Protein AF-A0A7J4NWR3-F1 (afdb_monomer_lite)

Structure (mmCIF, N/CA/C/O backbone):
data_AF-A0A7J4NWR3-F1
#
_entry.id   AF-A0A7J4NWR3-F1
#
loop_
_atom_site.group_PDB
_atom_site.id
_atom_site.type_symbol
_atom_site.label_atom_id
_atom_site.label_alt_id
_atom_site.label_comp_id
_atom_site.label_asym_id
_atom_site.label_entity_id
_atom_site.label_seq_id
_atom_site.pdbx_PDB_ins_code
_atom_site.Cartn_x
_atom_site.Cartn_y
_atom_site.Cartn_z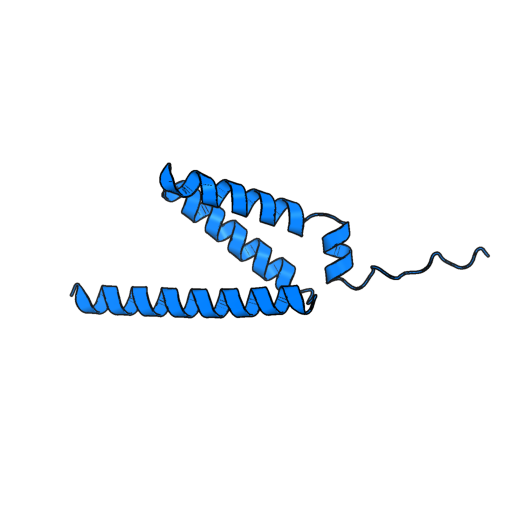
_atom_site.occupancy
_atom_site.B_iso_or_equiv
_atom_site.auth_seq_id
_atom_site.auth_comp_id
_atom_site.auth_asym_id
_atom_site.auth_atom_id
_atom_site.pdbx_PDB_model_num
ATOM 1 N N . PHE A 1 1 ? 10.598 -17.093 -27.068 1.00 61.94 1 PHE A N 1
ATOM 2 C CA . PHE A 1 1 ? 11.190 -16.691 -25.775 1.00 61.94 1 PHE A CA 1
ATOM 3 C C . PHE A 1 1 ? 10.659 -15.346 -25.273 1.00 61.94 1 PHE A C 1
ATOM 5 O O . PHE A 1 1 ? 10.063 -15.353 -24.209 1.00 61.94 1 PHE A O 1
ATOM 12 N N . TYR A 1 2 ? 10.752 -14.233 -26.015 1.00 68.56 2 TYR A N 1
ATOM 13 C CA . TYR A 1 2 ? 10.236 -12.927 -25.546 1.00 68.56 2 TYR A CA 1
ATOM 14 C C . TYR A 1 2 ? 8.706 -12.851 -25.337 1.00 68.56 2 TYR A C 1
ATOM 16 O O . TYR A 1 2 ? 8.265 -12.181 -24.411 1.00 68.56 2 TYR A O 1
ATOM 24 N N . GLY A 1 3 ? 7.905 -13.579 -26.130 1.00 80.69 3 GLY A N 1
ATOM 25 C CA . GLY A 1 3 ? 6.438 -13.602 -25.980 1.00 80.69 3 GLY A CA 1
ATOM 26 C C . GLY A 1 3 ? 5.959 -14.165 -24.634 1.00 80.69 3 GLY A C 1
ATOM 27 O O . GLY A 1 3 ? 5.205 -13.507 -23.929 1.00 80.69 3 GLY A O 1
ATOM 28 N N . ALA A 1 4 ? 6.491 -15.320 -24.219 1.00 84.75 4 ALA A N 1
ATOM 29 C CA . ALA A 1 4 ? 6.112 -15.960 -22.955 1.00 84.75 4 ALA A CA 1
ATOM 30 C C . ALA A 1 4 ? 6.481 -15.119 -21.716 1.00 84.75 4 ALA A C 1
ATOM 32 O O . ALA A 1 4 ? 5.747 -15.104 -20.735 1.00 84.75 4 ALA A O 1
ATOM 33 N N . ILE A 1 5 ? 7.601 -14.385 -21.759 1.00 90.69 5 ILE A N 1
ATOM 34 C CA . ILE A 1 5 ? 7.996 -13.475 -20.670 1.00 90.69 5 ILE A CA 1
ATOM 35 C C . ILE A 1 5 ? 7.012 -12.301 -20.575 1.00 90.69 5 ILE A C 1
ATOM 37 O O . ILE A 1 5 ? 6.591 -11.944 -19.478 1.00 90.69 5 ILE A O 1
ATOM 41 N N . GLY A 1 6 ? 6.610 -11.735 -21.718 1.00 90.19 6 GLY A N 1
ATOM 42 C CA . GLY A 1 6 ? 5.622 -10.656 -21.764 1.00 90.19 6 GLY A CA 1
ATOM 43 C C . GLY A 1 6 ? 4.259 -11.070 -21.204 1.00 90.19 6 GLY A C 1
ATOM 44 O O . GLY A 1 6 ? 3.666 -10.322 -20.433 1.00 90.19 6 GLY A O 1
ATOM 45 N N . GLU A 1 7 ? 3.793 -12.278 -21.524 1.00 91.56 7 GLU A N 1
ATOM 46 C CA . GLU A 1 7 ? 2.531 -12.826 -21.004 1.00 91.56 7 GLU A CA 1
ATOM 47 C C . GLU A 1 7 ? 2.559 -13.011 -19.481 1.00 91.56 7 GLU A C 1
ATOM 49 O O . GLU A 1 7 ? 1.603 -12.644 -18.797 1.00 91.56 7 GLU A O 1
ATOM 54 N N . ILE A 1 8 ? 3.671 -13.514 -18.933 1.00 93.88 8 ILE A N 1
ATOM 55 C CA . ILE A 1 8 ? 3.843 -13.681 -17.482 1.00 93.88 8 ILE A CA 1
ATOM 56 C C . ILE A 1 8 ? 3.839 -12.322 -16.779 1.00 93.88 8 ILE A C 1
ATOM 58 O O . ILE A 1 8 ? 3.134 -12.153 -15.785 1.00 93.88 8 ILE A O 1
ATOM 62 N N . ILE A 1 9 ? 4.587 -11.343 -17.297 1.00 92.12 9 ILE A N 1
ATOM 63 C CA . ILE A 1 9 ? 4.615 -9.988 -16.730 1.00 92.12 9 ILE A CA 1
ATOM 64 C C . ILE A 1 9 ? 3.216 -9.367 -16.778 1.00 92.12 9 ILE A C 1
ATOM 66 O O . ILE A 1 9 ? 2.755 -8.824 -15.777 1.00 92.12 9 ILE A O 1
ATOM 70 N N . GLY A 1 10 ? 2.515 -9.495 -17.908 1.00 93.12 10 GLY A N 1
ATOM 71 C CA . GLY A 1 10 ? 1.148 -9.002 -18.056 1.00 93.12 10 GLY A CA 1
ATOM 72 C C . GLY A 1 10 ? 0.192 -9.616 -17.032 1.00 93.12 10 GLY A C 1
ATOM 73 O O . GLY A 1 10 ? -0.553 -8.890 -16.375 1.00 93.12 10 GLY A O 1
ATOM 74 N N . LEU A 1 11 ? 0.25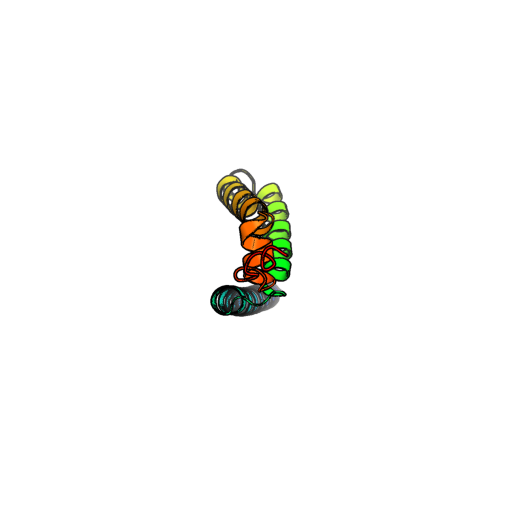4 -10.936 -16.831 1.00 95.12 11 LEU A N 1
ATOM 75 C CA . LEU A 1 11 ? -0.567 -11.619 -15.831 1.00 95.12 11 LEU A CA 1
ATOM 76 C C . LEU A 1 11 ? -0.255 -11.140 -14.406 1.00 95.12 11 LEU A C 1
ATOM 78 O O . LEU A 1 11 ? -1.177 -10.883 -13.635 1.00 95.12 11 LEU A O 1
ATOM 82 N N . LEU A 1 12 ? 1.027 -10.990 -14.061 1.00 93.44 12 LEU A N 1
ATOM 83 C CA . LEU A 1 12 ? 1.446 -10.491 -12.748 1.00 93.44 12 LEU A CA 1
ATOM 84 C C . LEU A 1 12 ? 0.927 -9.073 -12.489 1.00 93.44 12 LEU A C 1
ATOM 86 O O . LEU A 1 12 ? 0.418 -8.810 -11.403 1.00 93.44 12 LEU A O 1
ATOM 90 N N . MET A 1 13 ? 0.986 -8.190 -13.489 1.00 91.38 13 MET A N 1
ATOM 91 C CA . MET A 1 13 ? 0.450 -6.826 -13.393 1.00 91.38 13 MET A CA 1
ATOM 92 C C . MET A 1 13 ? -1.070 -6.820 -13.174 1.00 91.38 13 MET A C 1
ATOM 94 O O . MET A 1 13 ? -1.571 -6.062 -12.347 1.00 91.38 13 MET A O 1
ATOM 98 N N . VAL A 1 14 ? -1.814 -7.698 -13.859 1.00 95.94 14 VAL A N 1
ATOM 99 C CA . VAL A 1 14 ? -3.269 -7.831 -13.653 1.00 95.94 14 VAL A CA 1
ATOM 100 C C . VAL A 1 14 ? -3.581 -8.313 -12.236 1.00 95.94 14 VAL A C 1
ATOM 102 O O . VAL A 1 14 ? -4.458 -7.758 -11.577 1.00 95.94 14 VAL A O 1
ATOM 105 N N . LEU A 1 15 ? -2.857 -9.323 -11.747 1.00 95.56 15 LEU A N 1
ATOM 106 C CA . LEU A 1 15 ? -3.036 -9.836 -10.387 1.00 95.56 15 LEU A CA 1
ATOM 107 C C . LEU A 1 15 ? -2.716 -8.771 -9.334 1.00 95.56 15 LEU A C 1
ATOM 109 O O . LEU A 1 15 ? -3.471 -8.633 -8.372 1.00 95.56 15 LEU A O 1
ATOM 113 N N . LEU A 1 16 ? -1.646 -8.000 -9.537 1.00 90.56 16 LEU A N 1
ATOM 114 C CA . LEU A 1 16 ? -1.288 -6.878 -8.672 1.00 90.56 16 LEU A CA 1
ATOM 115 C C . LEU A 1 16 ? -2.432 -5.856 -8.604 1.00 90.56 16 LEU A C 1
ATOM 117 O O . LEU A 1 16 ? -2.888 -5.526 -7.512 1.00 90.56 16 LEU A O 1
ATOM 121 N N . GLY A 1 17 ? -2.975 -5.449 -9.756 1.00 92.12 17 GLY A N 1
ATOM 122 C CA . GLY A 1 17 ? -4.103 -4.518 -9.805 1.00 92.12 17 GLY A CA 1
ATOM 123 C C . GLY A 1 17 ? -5.341 -5.042 -9.070 1.00 92.12 17 GLY A C 1
ATOM 124 O O . GLY A 1 17 ? -5.988 -4.305 -8.329 1.00 92.12 17 GLY A O 1
ATOM 125 N N . VAL A 1 18 ? -5.658 -6.337 -9.195 1.00 96.12 18 VAL A N 1
ATOM 126 C CA . VAL A 1 18 ? -6.762 -6.952 -8.432 1.00 96.12 18 VAL A CA 1
ATOM 127 C C . VAL A 1 18 ? -6.511 -6.864 -6.924 1.00 96.12 18 VAL A C 1
ATOM 129 O O . VAL A 1 18 ? -7.428 -6.524 -6.173 1.00 96.12 18 VAL A O 1
ATOM 132 N N . VAL A 1 19 ? -5.284 -7.134 -6.471 1.00 93.44 19 VAL A N 1
ATOM 133 C CA . VAL A 1 19 ? -4.908 -7.001 -5.055 1.00 93.44 19 VAL A CA 1
ATOM 134 C C . VAL A 1 19 ? -5.088 -5.559 -4.580 1.00 93.44 19 VAL A C 1
ATOM 136 O O . VAL A 1 19 ? -5.682 -5.340 -3.523 1.00 93.44 19 V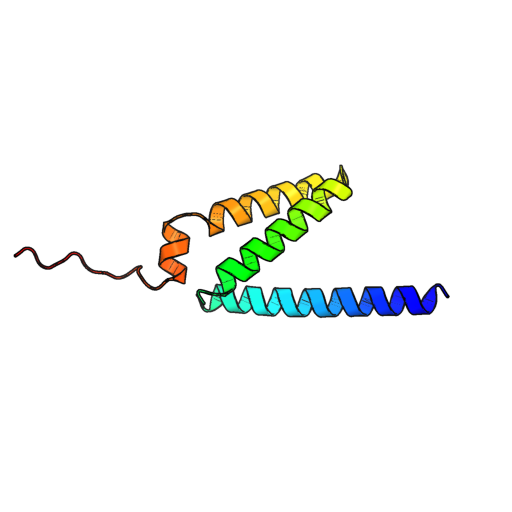AL A O 1
ATOM 139 N N . GLU A 1 20 ? -4.661 -4.572 -5.365 1.00 90.12 20 GLU A N 1
ATOM 140 C CA . GLU A 1 20 ? -4.831 -3.152 -5.037 1.00 90.12 20 GLU A CA 1
ATOM 141 C C . GLU A 1 20 ? -6.306 -2.756 -4.901 1.00 90.12 20 GLU A C 1
ATOM 143 O O . GLU A 1 20 ? -6.674 -2.091 -3.931 1.00 90.12 20 GLU A O 1
ATOM 148 N N . PHE A 1 21 ? -7.183 -3.225 -5.796 1.00 94.81 21 PHE A N 1
ATOM 149 C CA . PHE A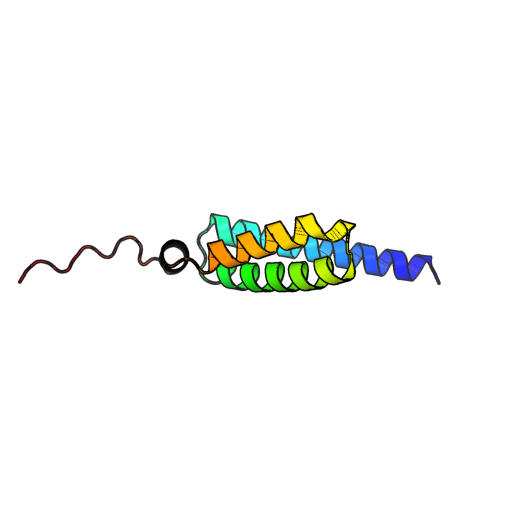 1 21 ? -8.628 -2.996 -5.676 1.00 94.81 21 PHE A CA 1
ATOM 150 C C . PHE A 1 21 ? -9.217 -3.610 -4.402 1.00 94.81 21 PHE A C 1
ATOM 152 O O . PHE A 1 21 ? -10.065 -2.994 -3.748 1.00 94.81 21 PHE A O 1
ATOM 159 N N . VAL A 1 22 ? -8.762 -4.804 -4.014 1.00 94.94 22 VAL A N 1
ATOM 160 C CA . VAL A 1 22 ? -9.181 -5.449 -2.761 1.00 94.94 22 VAL A CA 1
ATOM 161 C C . VAL A 1 22 ? -8.741 -4.620 -1.552 1.00 94.94 22 VAL A C 1
ATOM 163 O O . VAL A 1 22 ? -9.536 -4.419 -0.630 1.00 94.94 22 VAL A O 1
ATOM 166 N N . VAL A 1 23 ? -7.518 -4.082 -1.560 1.00 93.56 23 VAL A N 1
ATOM 167 C CA . VAL A 1 23 ? -7.035 -3.180 -0.501 1.00 93.56 23 VAL A CA 1
ATOM 168 C C . VAL A 1 23 ? -7.833 -1.877 -0.476 1.00 93.56 23 VAL A C 1
ATOM 170 O O . VAL A 1 23 ? -8.258 -1.454 0.599 1.00 93.56 23 VAL A O 1
ATOM 173 N N . ALA A 1 24 ? -8.125 -1.287 -1.637 1.00 92.69 24 ALA A N 1
ATOM 174 C CA . ALA A 1 24 ? -8.952 -0.087 -1.744 1.00 92.69 24 ALA A CA 1
ATOM 175 C C . ALA A 1 24 ? -10.357 -0.309 -1.159 1.00 92.69 24 ALA A C 1
ATOM 177 O O . ALA A 1 24 ? -10.846 0.507 -0.376 1.00 92.69 24 ALA A O 1
ATOM 178 N N . TRP A 1 25 ? -10.985 -1.450 -1.450 1.00 95.25 25 TRP A N 1
ATOM 179 C CA . TRP A 1 25 ? -12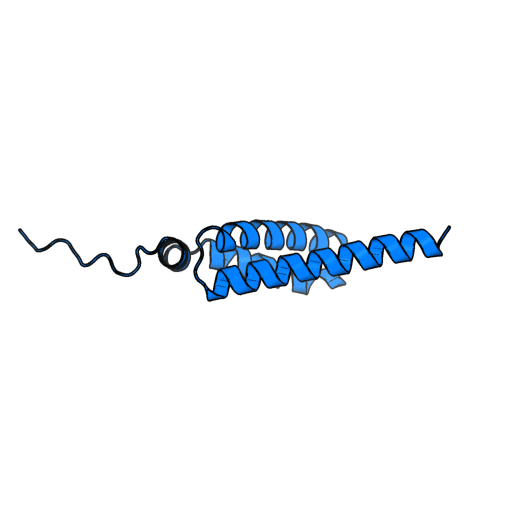.243 -1.839 -0.808 1.00 95.25 25 TRP A CA 1
ATOM 180 C C . TRP A 1 25 ? -12.096 -2.017 0.710 1.00 95.25 25 TRP A C 1
ATOM 182 O O . TRP A 1 25 ? -12.970 -1.608 1.482 1.00 95.25 25 TRP A O 1
ATOM 192 N N . GLY A 1 26 ? -10.979 -2.589 1.157 1.00 91.50 26 GLY A N 1
ATOM 193 C CA . GLY A 1 26 ? -10.637 -2.699 2.572 1.00 91.50 26 GLY A CA 1
ATOM 194 C C . GLY A 1 26 ? -10.554 -1.336 3.271 1.00 91.50 26 GLY A C 1
ATOM 195 O O . GLY A 1 26 ? -11.051 -1.198 4.390 1.00 91.50 26 GLY A O 1
ATOM 196 N N . TYR A 1 27 ? -9.997 -0.322 2.602 1.00 91.06 27 TYR A N 1
ATOM 197 C CA . TYR A 1 27 ? -9.973 1.055 3.102 1.00 91.06 27 TYR A CA 1
ATOM 198 C C . TYR A 1 27 ? -11.370 1.666 3.190 1.00 91.06 27 TYR A C 1
ATOM 200 O O . TYR A 1 27 ? -11.716 2.234 4.223 1.00 91.06 27 TYR A O 1
ATOM 208 N N . LEU A 1 28 ? -12.197 1.506 2.152 1.00 90.00 28 LEU A N 1
ATOM 209 C CA . LEU A 1 28 ? -13.571 2.026 2.139 1.00 90.00 28 LEU A CA 1
ATOM 210 C C . LEU A 1 28 ? -14.445 1.401 3.234 1.00 90.00 28 LEU A C 1
ATOM 212 O O . LEU A 1 28 ? -15.313 2.064 3.794 1.00 90.00 28 LEU A O 1
ATOM 216 N N . THR A 1 29 ? -14.203 0.130 3.553 1.00 90.94 29 THR A N 1
ATOM 217 C CA . THR A 1 29 ? -14.946 -0.617 4.579 1.00 90.94 29 THR A CA 1
ATOM 218 C C . THR A 1 29 ? -14.305 -0.567 5.968 1.00 90.94 29 THR A C 1
ATOM 220 O O . THR A 1 29 ? -14.773 -1.260 6.869 1.00 90.94 29 THR A O 1
ATOM 223 N N . GLN A 1 30 ? -13.260 0.251 6.161 1.00 86.62 30 GLN A N 1
ATOM 224 C CA . GLN A 1 30 ? -12.584 0.468 7.452 1.00 86.62 30 GLN A CA 1
ATOM 225 C C . GLN A 1 30 ? -12.042 -0.811 8.095 1.00 86.62 30 GLN A C 1
ATOM 227 O O . GLN A 1 30 ? -11.943 -0.929 9.316 1.00 86.62 30 GLN A O 1
ATOM 232 N N . LYS A 1 31 ? -11.675 -1.808 7.288 1.00 87.75 31 LYS A N 1
ATOM 233 C CA . LYS A 1 31 ? -11.215 -3.082 7.837 1.00 87.75 31 LYS A CA 1
ATOM 234 C C . LYS A 1 31 ? -9.802 -2.954 8.389 1.00 87.75 31 LYS A C 1
ATOM 236 O O . LYS A 1 31 ? -8.888 -2.543 7.679 1.00 87.75 31 LYS A O 1
ATOM 241 N N . GLY A 1 32 ? -9.594 -3.416 9.622 1.00 85.56 32 GLY A N 1
ATOM 242 C CA . GLY A 1 32 ? -8.292 -3.357 10.297 1.00 85.56 32 GLY A CA 1
ATOM 243 C C . GLY A 1 32 ? -7.130 -4.010 9.534 1.00 85.56 32 GLY A C 1
ATOM 244 O O . GLY A 1 32 ? -5.989 -3.568 9.660 1.00 85.56 32 GLY A O 1
ATOM 245 N N . TRP A 1 33 ? -7.402 -5.017 8.694 1.00 87.94 33 TRP A N 1
ATOM 246 C CA . TRP A 1 33 ? -6.380 -5.652 7.850 1.00 87.94 33 TRP A CA 1
ATOM 247 C C . TRP A 1 33 ? -5.925 -4.766 6.680 1.00 87.94 33 TRP A C 1
ATOM 249 O O . TRP A 1 33 ? -4.779 -4.879 6.248 1.00 87.94 33 TRP A O 1
ATOM 259 N N . ALA A 1 34 ? -6.780 -3.863 6.188 1.00 91.19 34 ALA A N 1
ATOM 260 C CA . ALA A 1 34 ? -6.497 -3.039 5.014 1.00 91.19 34 ALA A CA 1
ATOM 261 C C . ALA A 1 34 ? -5.336 -2.075 5.268 1.00 91.19 34 ALA A C 1
ATOM 263 O O . ALA A 1 34 ? -4.489 -1.878 4.403 1.00 91.19 34 ALA A O 1
ATOM 264 N N . ARG A 1 35 ? -5.235 -1.551 6.495 1.00 92.88 35 ARG A N 1
ATOM 265 C CA . ARG A 1 35 ? -4.100 -0.730 6.933 1.00 92.88 35 ARG A CA 1
ATOM 266 C C . ARG A 1 35 ? -2.769 -1.473 6.815 1.00 92.88 35 ARG A C 1
ATOM 268 O O . ARG A 1 35 ? -1.786 -0.899 6.358 1.00 92.88 35 ARG A O 1
ATOM 275 N N . TRP A 1 36 ? -2.731 -2.739 7.227 1.00 92.44 36 TRP A N 1
ATOM 276 C CA . TRP A 1 36 ? -1.516 -3.551 7.150 1.00 92.44 36 TRP A CA 1
ATOM 277 C C . TRP A 1 36 ? -1.165 -3.915 5.710 1.00 92.44 36 TRP A C 1
ATOM 279 O O . TRP A 1 36 ? -0.007 -3.783 5.327 1.00 92.44 36 TRP A O 1
ATOM 289 N N . ALA A 1 37 ? -2.157 -4.297 4.901 1.00 93.25 37 ALA A N 1
ATOM 290 C CA . ALA A 1 37 ? -1.949 -4.535 3.473 1.00 93.25 37 ALA A CA 1
ATOM 291 C C . ALA A 1 37 ? -1.406 -3.279 2.769 1.00 93.25 37 ALA A C 1
ATOM 293 O O . ALA A 1 37 ? -0.438 -3.355 2.020 1.00 93.25 37 ALA A O 1
ATOM 294 N N . GLY A 1 38 ? -1.962 -2.115 3.102 1.00 92.94 38 GLY A N 1
ATOM 295 C CA . GLY A 1 38 ? -1.498 -0.807 2.662 1.00 92.94 38 GLY A CA 1
ATOM 296 C C . GLY A 1 38 ? -0.051 -0.485 2.993 1.00 92.94 38 GLY A C 1
ATOM 297 O O . GLY A 1 38 ? 0.706 -0.060 2.126 1.00 92.94 38 GLY A O 1
ATOM 298 N N . LEU A 1 39 ? 0.339 -0.709 4.249 1.00 94.06 39 LEU A N 1
ATOM 299 C CA . LEU A 1 39 ? 1.715 -0.512 4.706 1.00 94.06 39 LEU A CA 1
ATOM 300 C C . LEU A 1 39 ? 2.700 -1.407 3.956 1.00 94.06 39 LEU A C 1
ATOM 302 O O . LEU A 1 39 ? 3.776 -0.948 3.586 1.00 94.06 39 LEU A O 1
ATOM 306 N N . ILE A 1 40 ? 2.331 -2.668 3.721 1.00 94.19 40 ILE A N 1
ATOM 307 C CA . ILE A 1 40 ? 3.168 -3.612 2.975 1.00 94.19 40 ILE A CA 1
ATOM 308 C C . ILE A 1 40 ? 3.314 -3.155 1.521 1.00 94.19 40 ILE A C 1
ATOM 310 O O . ILE A 1 40 ? 4.433 -3.106 1.019 1.00 94.19 40 ILE A O 1
ATOM 314 N N . LEU A 1 41 ? 2.212 -2.781 0.862 1.00 92.75 41 LEU A N 1
ATOM 315 C CA . LEU A 1 41 ? 2.243 -2.300 -0.522 1.00 92.75 41 LEU A CA 1
ATOM 316 C C . LEU A 1 41 ? 3.089 -1.032 -0.666 1.00 92.75 41 LEU A C 1
ATOM 318 O O . LEU A 1 41 ? 3.963 -0.991 -1.524 1.00 92.75 41 LEU A O 1
ATOM 322 N N . ALA A 1 42 ? 2.910 -0.048 0.217 1.00 93.25 42 ALA A N 1
ATOM 323 C CA . ALA A 1 42 ? 3.712 1.175 0.196 1.00 93.25 42 ALA A CA 1
ATOM 324 C C . ALA A 1 42 ? 5.200 0.900 0.474 1.00 93.25 42 ALA A C 1
ATOM 326 O O . ALA A 1 42 ? 6.069 1.532 -0.116 1.00 93.25 42 ALA A O 1
ATOM 327 N N . ALA A 1 43 ? 5.528 -0.070 1.336 1.00 93.31 43 ALA A N 1
ATOM 328 C CA . ALA A 1 43 ? 6.917 -0.469 1.558 1.00 93.31 43 ALA A CA 1
ATOM 329 C C . ALA A 1 43 ? 7.545 -1.111 0.308 1.00 93.31 43 ALA A C 1
ATOM 331 O O . ALA A 1 43 ? 8.707 -0.841 0.007 1.00 93.31 43 ALA A O 1
ATOM 332 N N . ILE A 1 44 ? 6.786 -1.929 -0.429 1.00 92.38 44 ILE A N 1
ATOM 333 C CA . ILE A 1 44 ? 7.227 -2.507 -1.707 1.00 92.38 44 ILE A CA 1
ATOM 334 C C . ILE A 1 44 ? 7.430 -1.397 -2.748 1.00 92.38 44 ILE A C 1
ATOM 336 O O . ILE A 1 44 ? 8.494 -1.348 -3.367 1.00 92.38 44 ILE A O 1
ATOM 340 N N . GLY A 1 45 ? 6.466 -0.478 -2.877 1.00 90.06 45 GLY A N 1
ATOM 341 C CA . GLY A 1 45 ? 6.550 0.678 -3.777 1.00 90.06 45 GLY A CA 1
ATOM 342 C C . GLY A 1 45 ? 7.752 1.574 -3.475 1.00 90.06 45 GLY A C 1
ATOM 343 O O . GLY A 1 45 ? 8.463 1.993 -4.386 1.00 90.06 45 GLY A O 1
ATOM 344 N N . LEU A 1 46 ? 8.090 1.758 -2.194 1.00 92.69 46 LEU A N 1
ATOM 345 C CA . LEU A 1 46 ? 9.275 2.512 -1.789 1.00 92.69 46 LEU A CA 1
ATOM 346 C C . LEU A 1 46 ? 10.571 1.869 -2.313 1.00 92.69 46 LEU A C 1
ATOM 348 O O . LEU A 1 46 ? 11.453 2.566 -2.815 1.00 92.69 46 LEU A O 1
ATOM 352 N N . VAL A 1 47 ? 10.691 0.540 -2.206 1.00 94.25 47 VAL A N 1
ATOM 353 C CA . VAL A 1 47 ? 11.856 -0.208 -2.709 1.00 94.25 47 VAL A CA 1
ATOM 354 C C . VAL A 1 47 ? 11.928 -0.118 -4.232 1.00 94.25 47 VAL A C 1
ATOM 356 O O . VAL A 1 47 ? 12.993 0.181 -4.773 1.00 94.25 47 VAL A O 1
ATOM 359 N N . GLU A 1 48 ? 10.805 -0.310 -4.925 1.00 90.88 48 GLU A N 1
ATOM 360 C CA . GLU A 1 48 ? 10.730 -0.173 -6.383 1.00 90.88 48 GLU A CA 1
ATOM 361 C C . GLU A 1 48 ? 11.115 1.243 -6.839 1.00 90.88 48 GLU A C 1
ATOM 363 O O . GLU A 1 48 ? 11.961 1.414 -7.725 1.00 90.88 48 GLU A O 1
ATOM 368 N N . GLY A 1 49 ? 10.568 2.271 -6.192 1.00 90.50 49 GLY A N 1
ATOM 369 C CA . GLY A 1 49 ? 10.847 3.669 -6.492 1.00 90.50 49 GLY A CA 1
ATOM 370 C C . GLY A 1 49 ? 12.332 4.010 -6.368 1.00 90.50 49 GLY A C 1
ATOM 371 O O . GLY A 1 49 ? 12.867 4.739 -7.205 1.00 90.50 49 GLY A O 1
ATOM 372 N N . ILE A 1 50 ? 13.029 3.439 -5.377 1.00 92.25 50 ILE A N 1
ATOM 373 C CA . ILE A 1 50 ? 14.482 3.612 -5.210 1.00 92.25 50 ILE A CA 1
ATOM 374 C C . ILE A 1 50 ? 15.249 2.987 -6.383 1.00 92.25 50 ILE A C 1
ATOM 376 O O . ILE A 1 50 ? 16.198 3.591 -6.883 1.00 92.25 50 ILE A O 1
ATOM 380 N N . THR A 1 51 ? 14.838 1.806 -6.856 1.00 93.38 51 THR A N 1
ATOM 381 C CA . THR A 1 51 ? 15.505 1.133 -7.990 1.00 93.38 51 THR A CA 1
ATOM 382 C C . THR A 1 51 ? 15.296 1.837 -9.332 1.00 93.38 51 THR A C 1
ATOM 384 O O . THR A 1 51 ? 16.081 1.636 -10.256 1.00 93.38 51 THR A O 1
ATOM 387 N N . THR A 1 52 ? 14.274 2.691 -9.434 1.00 90.44 52 THR A N 1
ATOM 388 C CA . THR A 1 52 ? 13.852 3.363 -10.674 1.00 90.44 52 THR A CA 1
ATOM 389 C C . THR A 1 52 ? 14.123 4.870 -10.660 1.00 90.44 52 THR A C 1
ATOM 391 O O . THR A 1 52 ? 13.497 5.639 -11.395 1.00 90.44 52 THR A O 1
ATOM 394 N N . LEU A 1 53 ? 15.055 5.338 -9.826 1.00 88.31 53 LEU A N 1
ATOM 395 C CA . LEU A 1 53 ? 15.448 6.745 -9.803 1.00 88.31 53 LEU A CA 1
ATOM 396 C C . LEU A 1 53 ? 16.075 7.185 -11.145 1.00 88.31 53 LEU A C 1
ATOM 398 O O . LEU A 1 53 ? 16.825 6.424 -11.756 1.00 88.31 53 LEU A O 1
ATOM 402 N N . PRO A 1 54 ? 15.810 8.425 -11.606 1.00 89.81 54 PRO A N 1
ATOM 403 C CA . PRO A 1 54 ? 15.038 9.472 -10.929 1.00 89.81 54 PRO A CA 1
ATOM 404 C C . PRO A 1 54 ? 13.519 9.379 -11.142 1.00 89.81 54 PRO A C 1
ATOM 406 O O . PRO A 1 54 ? 12.772 10.051 -10.435 1.00 89.81 54 PRO A O 1
ATOM 409 N N . THR A 1 55 ? 13.041 8.562 -12.084 1.00 91.94 55 THR A N 1
ATOM 410 C CA . THR A 1 55 ? 11.610 8.471 -12.426 1.00 91.94 55 THR A CA 1
ATOM 411 C C . THR A 1 55 ? 10.729 8.031 -11.251 1.00 91.94 55 THR A C 1
ATOM 413 O O . THR A 1 55 ? 9.603 8.505 -11.128 1.00 91.94 55 THR A O 1
ATOM 416 N N . GLY A 1 56 ? 11.260 7.213 -10.338 1.00 89.50 56 GLY A N 1
ATOM 417 C CA . GLY A 1 56 ? 10.558 6.738 -9.142 1.00 89.50 56 GLY A CA 1
ATOM 418 C C . GLY A 1 56 ? 10.418 7.753 -8.002 1.00 89.50 56 GLY A C 1
ATOM 419 O O . GLY A 1 56 ? 9.722 7.471 -7.031 1.00 89.50 56 GLY A O 1
ATOM 420 N N . ALA A 1 57 ? 11.024 8.945 -8.090 1.00 92.62 57 ALA A N 1
ATOM 421 C CA . ALA A 1 57 ? 11.046 9.907 -6.980 1.00 92.62 57 ALA A CA 1
ATOM 422 C C . ALA A 1 57 ? 9.644 10.336 -6.508 1.00 92.62 57 ALA A C 1
ATOM 424 O O . ALA A 1 57 ? 9.413 10.490 -5.307 1.00 92.62 57 ALA A O 1
ATOM 425 N N . LEU A 1 58 ? 8.698 10.490 -7.443 1.00 93.12 58 LEU A N 1
ATOM 426 C CA . LEU A 1 58 ? 7.307 10.798 -7.111 1.00 93.12 58 LEU A CA 1
ATOM 427 C C . LEU A 1 58 ? 6.630 9.633 -6.372 1.00 93.12 58 LEU A C 1
ATOM 429 O O . LEU A 1 58 ? 5.929 9.879 -5.394 1.00 93.12 58 LEU A O 1
ATOM 433 N N . SER A 1 59 ? 6.872 8.387 -6.799 1.00 91.44 59 SER A N 1
ATOM 434 C CA . SER A 1 59 ? 6.332 7.194 -6.130 1.00 91.44 59 SER A CA 1
ATOM 435 C C . SER A 1 59 ? 6.827 7.112 -4.693 1.00 91.44 59 SER A C 1
ATOM 437 O O . SER A 1 59 ? 6.020 7.049 -3.776 1.00 91.44 59 SER A O 1
ATOM 439 N N . ILE A 1 60 ? 8.141 7.259 -4.482 1.00 94.19 60 ILE A N 1
ATOM 440 C CA . ILE A 1 60 ? 8.748 7.252 -3.142 1.00 94.19 60 ILE A CA 1
ATOM 441 C C . ILE A 1 60 ? 8.088 8.297 -2.233 1.00 94.19 60 ILE A C 1
ATOM 443 O O . ILE A 1 60 ? 7.805 8.021 -1.068 1.00 94.19 60 ILE A O 1
ATOM 447 N N . ALA A 1 61 ? 7.849 9.507 -2.748 1.00 95.69 61 ALA A N 1
ATOM 448 C CA . ALA A 1 61 ? 7.213 10.568 -1.975 1.00 95.69 61 ALA A CA 1
ATOM 449 C C . ALA A 1 61 ? 5.774 10.201 -1.579 1.00 95.69 61 ALA A C 1
ATOM 451 O O . ALA A 1 61 ? 5.389 10.394 -0.425 1.00 95.69 61 ALA A O 1
ATOM 452 N N . ILE A 1 62 ? 4.996 9.645 -2.513 1.00 94.88 62 ILE A N 1
ATOM 453 C CA . ILE A 1 62 ? 3.626 9.185 -2.260 1.00 94.88 62 ILE A CA 1
ATOM 454 C C . ILE A 1 62 ? 3.626 8.044 -1.236 1.00 94.88 62 ILE A C 1
ATOM 456 O O . ILE A 1 62 ? 2.910 8.131 -0.240 1.00 94.88 62 ILE A O 1
ATOM 460 N N . ASP A 1 63 ? 4.468 7.029 -1.420 1.00 94.50 63 ASP A N 1
ATOM 461 C CA . ASP A 1 63 ? 4.580 5.876 -0.522 1.00 94.50 63 ASP A CA 1
ATOM 462 C C . ASP A 1 63 ? 4.993 6.298 0.891 1.00 94.50 63 ASP A C 1
ATOM 464 O O . ASP A 1 63 ? 4.401 5.860 1.881 1.00 94.50 63 ASP A O 1
ATOM 468 N N . GLY A 1 64 ? 5.943 7.230 1.003 1.00 94.00 64 GLY A N 1
ATOM 469 C CA . GLY A 1 64 ? 6.334 7.824 2.279 1.00 94.00 64 GLY A CA 1
ATOM 470 C C . GLY A 1 64 ? 5.169 8.528 2.983 1.00 94.00 64 GLY A C 1
ATOM 471 O O . GLY A 1 64 ? 4.972 8.347 4.188 1.00 94.00 64 GLY A O 1
ATOM 472 N N . VAL A 1 65 ? 4.353 9.283 2.239 1.00 96.06 65 VAL A N 1
ATOM 473 C CA . VAL A 1 65 ? 3.145 9.933 2.777 1.00 96.06 65 VAL A CA 1
ATOM 474 C C . VAL A 1 65 ? 2.092 8.902 3.190 1.00 96.06 65 VAL A C 1
ATOM 476 O O . VAL A 1 65 ? 1.487 9.057 4.253 1.00 96.06 65 VAL A O 1
ATOM 479 N N . ILE A 1 66 ? 1.889 7.840 2.407 1.00 93.56 66 ILE A N 1
ATOM 480 C CA . ILE A 1 66 ? 0.951 6.756 2.734 1.00 93.56 66 ILE A CA 1
ATOM 481 C C . ILE A 1 66 ? 1.368 6.072 4.038 1.00 93.56 66 ILE A C 1
ATOM 483 O O . ILE A 1 66 ? 0.547 5.938 4.948 1.00 93.56 66 ILE A O 1
ATOM 487 N N . ILE A 1 67 ? 2.642 5.691 4.172 1.00 95.12 67 ILE A N 1
ATOM 488 C CA . ILE A 1 67 ? 3.179 5.069 5.392 1.00 95.12 67 ILE A CA 1
ATOM 489 C C . ILE A 1 67 ? 2.991 6.002 6.591 1.00 95.12 67 ILE A C 1
ATOM 491 O O . ILE A 1 67 ? 2.495 5.581 7.641 1.00 95.12 67 ILE A O 1
ATOM 495 N N . TYR A 1 68 ? 3.333 7.282 6.436 1.00 95.56 68 TYR A N 1
ATOM 496 C CA . TYR A 1 68 ? 3.132 8.283 7.481 1.00 95.56 68 TYR A CA 1
ATOM 497 C C . TYR A 1 68 ? 1.658 8.389 7.901 1.00 95.56 68 TYR A C 1
ATOM 499 O O . TYR A 1 68 ? 1.336 8.396 9.089 1.00 95.56 68 TYR A O 1
ATOM 507 N N . TYR A 1 69 ? 0.736 8.427 6.939 1.00 93.38 69 TYR A N 1
ATOM 508 C CA . TYR A 1 69 ? -0.687 8.560 7.226 1.00 93.38 69 TYR A CA 1
ATOM 509 C C . TYR A 1 69 ? -1.255 7.313 7.919 1.00 93.38 69 TYR A C 1
ATOM 511 O O . TYR A 1 69 ? -1.940 7.431 8.937 1.00 93.38 69 TYR A O 1
ATOM 519 N N . LEU A 1 70 ? -0.921 6.113 7.433 1.00 91.25 70 LEU A N 1
ATOM 520 C CA . LEU A 1 70 ? -1.401 4.840 7.989 1.00 91.25 70 LEU A CA 1
ATOM 521 C C . LEU A 1 70 ? -0.815 4.508 9.370 1.00 91.25 70 LEU A C 1
ATOM 523 O O . LEU A 1 70 ? -1.366 3.667 10.088 1.00 91.25 70 LEU A O 1
ATOM 527 N N . THR A 1 71 ? 0.285 5.155 9.759 1.00 92.81 71 THR A N 1
ATOM 528 C CA . THR A 1 71 ? 0.882 5.042 11.101 1.00 92.81 71 THR A CA 1
ATOM 529 C C . THR A 1 71 ? 0.362 6.091 12.084 1.00 92.81 71 THR A C 1
ATOM 531 O O . THR A 1 71 ? 0.664 6.019 13.276 1.00 92.81 71 THR A O 1
ATOM 534 N N . ARG A 1 72 ? -0.465 7.045 11.638 1.00 91.75 72 ARG A N 1
ATOM 535 C CA . ARG A 1 72 ? -0.993 8.100 12.506 1.00 91.75 72 ARG A CA 1
ATOM 536 C C . ARG A 1 72 ? -2.018 7.539 13.509 1.00 91.75 72 ARG A C 1
ATOM 538 O O . ARG A 1 72 ? -2.923 6.821 13.082 1.00 91.75 72 ARG A O 1
ATOM 545 N N . PRO A 1 73 ? -1.970 7.913 14.809 1.00 86.44 73 PRO A N 1
ATOM 546 C CA . PRO A 1 73 ? -2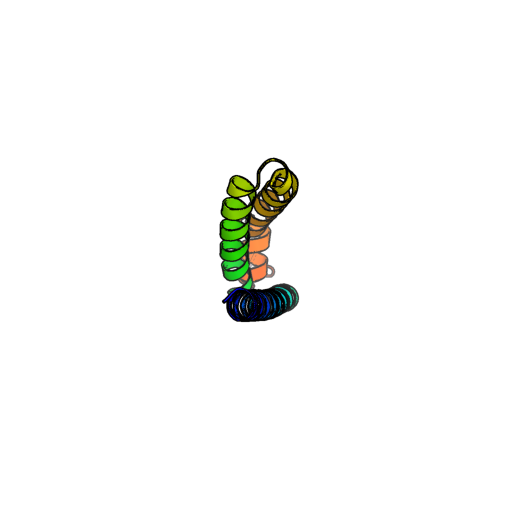.842 7.345 15.850 1.00 86.44 73 PRO A CA 1
ATOM 547 C C . PRO A 1 73 ? -4.335 7.412 15.518 1.00 86.44 73 PRO A C 1
ATOM 549 O O . PRO A 1 73 ? -5.046 6.425 15.647 1.00 86.44 73 PRO A O 1
ATOM 552 N N . HIS A 1 74 ? -4.786 8.539 14.965 1.00 86.12 74 HIS A N 1
ATOM 553 C CA . HIS A 1 74 ? -6.173 8.713 14.537 1.00 86.12 74 HIS A CA 1
ATOM 554 C C . HIS A 1 74 ? -6.629 7.652 13.519 1.00 86.12 74 HIS A C 1
ATOM 556 O O . HIS A 1 74 ? -7.741 7.142 13.606 1.00 86.12 74 HIS A O 1
ATOM 562 N N . ILE A 1 75 ? -5.755 7.290 12.577 1.00 87.94 75 ILE A N 1
ATOM 563 C CA . ILE A 1 75 ? -6.034 6.290 11.540 1.00 87.94 75 ILE A CA 1
ATOM 564 C C . ILE A 1 75 ? -5.955 4.880 12.117 1.00 87.94 75 ILE A C 1
ATOM 566 O O . ILE A 1 75 ? -6.766 4.022 11.777 1.00 87.94 75 ILE A O 1
ATOM 570 N N . ILE A 1 76 ? -5.025 4.650 13.046 1.00 86.88 76 ILE A N 1
ATOM 571 C CA . ILE A 1 76 ? -4.953 3.403 13.811 1.00 86.88 76 ILE A CA 1
ATOM 572 C C . ILE A 1 76 ? -6.276 3.154 14.537 1.00 86.88 76 ILE A C 1
ATOM 574 O O . ILE A 1 76 ? -6.806 2.048 14.449 1.00 86.88 76 ILE A O 1
ATOM 578 N N . ASP A 1 77 ? -6.813 4.167 15.212 1.00 86.44 77 ASP A N 1
ATOM 579 C CA . ASP A 1 77 ? -8.056 4.047 15.973 1.00 86.44 77 ASP A CA 1
ATOM 580 C C . ASP A 1 77 ? -9.288 3.936 15.076 1.00 86.44 77 ASP A C 1
ATOM 582 O O . ASP A 1 77 ? -10.196 3.169 15.398 1.00 86.44 77 ASP A O 1
ATOM 586 N N . TRP A 1 78 ? -9.287 4.620 13.926 1.00 84.94 78 TRP A N 1
ATOM 587 C CA . TRP A 1 78 ? -10.316 4.487 12.891 1.00 84.94 78 TRP A CA 1
ATOM 588 C C . TRP A 1 78 ? -10.420 3.049 12.374 1.00 84.94 78 TRP A C 1
ATOM 590 O O . TRP A 1 78 ? -11.487 2.445 12.418 1.00 84.94 78 TRP A O 1
ATOM 600 N N . PHE A 1 79 ? -9.293 2.445 11.989 1.00 84.69 79 PHE A N 1
ATOM 601 C CA . PHE A 1 79 ? -9.250 1.049 11.541 1.00 84.69 79 PHE A CA 1
ATOM 602 C C . PHE A 1 79 ? -9.439 0.021 12.670 1.00 84.69 79 PHE A C 1
ATOM 604 O O . PHE A 1 79 ? -9.737 -1.142 12.394 1.00 84.69 79 PHE A O 1
ATOM 611 N N . ALA A 1 80 ? -9.238 0.414 13.931 1.00 81.12 80 ALA A N 1
ATOM 612 C CA . ALA A 1 80 ? -9.465 -0.432 15.103 1.00 81.12 80 ALA A CA 1
ATOM 613 C C . ALA A 1 80 ? -10.893 -0.324 15.669 1.00 81.12 80 ALA A C 1
ATOM 615 O O . ALA A 1 80 ? -11.216 -1.051 16.606 1.00 81.12 80 ALA A O 1
ATOM 616 N N . GLY A 1 81 ? -11.738 0.571 15.142 1.00 75.00 81 GLY A N 1
ATOM 617 C CA . GLY A 1 81 ? -13.109 0.778 15.620 1.00 75.00 81 GLY A CA 1
ATOM 618 C C . GLY A 1 81 ? -13.216 1.467 16.988 1.00 75.00 81 GLY A C 1
ATOM 619 O O . GLY A 1 81 ? -14.279 1.434 17.601 1.00 75.00 81 GLY A O 1
ATOM 620 N N . ARG A 1 82 ? -12.140 2.100 17.481 1.00 67.19 82 ARG A N 1
ATOM 621 C CA . ARG A 1 82 ? -12.091 2.758 18.806 1.00 67.19 82 ARG A CA 1
ATOM 622 C C . ARG A 1 82 ? -12.526 4.225 18.799 1.00 67.19 82 ARG A C 1
ATOM 624 O O . ARG A 1 82 ? -12.470 4.897 19.821 1.00 67.19 82 ARG A O 1
ATOM 631 N N . SER A 1 83 ? -12.983 4.743 17.663 1.00 62.66 83 SER A N 1
ATOM 632 C CA . SER A 1 83 ? -13.290 6.170 17.481 1.00 62.66 83 SER A CA 1
ATOM 633 C C . SER A 1 83 ? -14.496 6.692 18.282 1.00 62.66 83 SER A C 1
ATOM 635 O O . SER A 1 83 ? -14.761 7.889 18.235 1.00 62.66 83 SER A O 1
ATOM 637 N N . ALA A 1 84 ? -15.223 5.825 18.998 1.00 60.47 84 ALA A N 1
ATOM 638 C CA . ALA A 1 84 ? -16.443 6.162 19.736 1.00 60.47 84 ALA A CA 1
ATOM 639 C C . ALA A 1 84 ? -16.403 5.790 21.230 1.00 60.47 84 ALA A C 1
ATOM 641 O O . ALA A 1 84 ? -17.457 5.786 21.863 1.00 60.47 84 ALA A O 1
ATOM 642 N N . GLU A 1 85 ? -15.239 5.465 21.809 1.00 59.34 85 GLU A N 1
ATOM 643 C CA . GLU A 1 85 ? -15.154 5.198 23.251 1.00 59.34 85 GLU A CA 1
ATOM 644 C C . GLU A 1 85 ? -15.441 6.503 24.016 1.00 59.34 85 GLU A C 1
ATOM 646 O O . GLU A 1 85 ? -14.587 7.376 24.172 1.00 59.34 85 GLU A O 1
ATOM 651 N N . THR A 1 86 ? -16.707 6.687 24.401 1.00 65.62 86 THR A N 1
ATOM 652 C CA . THR A 1 86 ? -17.156 7.794 25.246 1.00 65.62 86 THR A CA 1
ATOM 653 C C . THR A 1 86 ? -16.341 7.790 26.537 1.00 65.62 86 THR A C 1
ATOM 655 O O . THR A 1 86 ? -16.153 6.710 27.104 1.00 65.62 86 THR A O 1
ATOM 658 N N . PRO A 1 87 ? -15.880 8.964 27.019 1.00 68.94 87 PRO A N 1
ATOM 659 C CA . PRO A 1 87 ? -15.158 9.065 28.281 1.00 68.94 87 PRO A CA 1
ATOM 660 C C . PRO A 1 87 ? -15.888 8.288 29.386 1.00 68.94 87 PRO A C 1
ATOM 662 O O . PRO A 1 87 ? -17.123 8.346 29.421 1.00 68.94 87 PRO A O 1
ATOM 665 N N . PRO A 1 88 ? -15.167 7.577 30.275 1.00 71.62 88 PRO A N 1
ATOM 666 C CA . PRO A 1 88 ? -15.786 6.887 31.400 1.00 71.62 88 PRO A CA 1
ATOM 667 C C . PRO A 1 88 ? -16.725 7.857 32.127 1.00 71.62 88 PRO A C 1
ATOM 669 O O . PRO A 1 88 ? -16.325 9.010 32.333 1.00 71.62 88 PRO A O 1
ATOM 672 N N . PRO A 1 89 ? -17.958 7.451 32.492 1.00 68.19 89 PRO A N 1
ATOM 673 C CA . PRO A 1 89 ? -18.817 8.312 33.289 1.00 68.19 89 PRO A CA 1
ATOM 674 C C . PRO A 1 89 ? -18.032 8.688 34.544 1.00 68.19 89 PRO A C 1
ATOM 676 O O . PRO A 1 89 ? -17.512 7.804 35.225 1.00 68.19 89 PRO A O 1
ATOM 679 N N . LEU A 1 90 ? -17.871 9.996 34.772 1.00 76.12 90 LEU A N 1
ATOM 680 C CA . LEU A 1 90 ? -17.187 10.522 35.948 1.00 76.12 90 LEU A CA 1
ATOM 681 C C . LEU A 1 90 ? -17.850 9.885 37.176 1.00 76.12 90 LEU A C 1
ATOM 683 O O . LEU A 1 90 ? -19.032 10.129 37.424 1.00 76.12 90 LEU A O 1
ATOM 687 N N . ALA A 1 91 ? -17.106 8.998 37.837 1.00 67.88 91 ALA A N 1
ATOM 688 C CA . ALA A 1 91 ? -17.501 8.354 39.082 1.00 67.88 91 ALA A CA 1
ATOM 689 C C . ALA A 1 91 ? -17.446 9.351 40.243 1.00 67.88 91 ALA A C 1
ATOM 691 O O . ALA A 1 91 ? -16.561 10.240 40.211 1.00 67.88 91 ALA A O 1
#

Foldseek 3Di:
DVVVVVVVVVVVVVVVVVLVVVLVVCVVVLALVSLVSLLVVLVVLLVVLVVDPPVSVVSNVVSVVSNVVSPDVVSNCSSVVNPPPDPDDDD

Sequence (91 aa):
FYGAIGEIIGLLMVLLGVVEFVVAWGYLTQKGWARWAGLILAAIGLVEGITTLPTGALSIAIDGVIIYYLTRPHIIDWFAGRSAETPPPLA

pLDDT: mean 88.0, std 9.24, range [59.34, 96.12]

Radius of gyration: 18.09 Å; chains: 1; bounding box: 34×28×65 Å

Secondary structure (DSSP, 8-state):
-HHHHHHHHHHHHHHHHHHHHHHHHHHHTT-HHHHHHHHHHHHHHHHHHHHTTTTTHHHHHHHHHHHHHHTSHHHHHHHHT-TT-PPPP--